Protein AF-K1TFG5-F1 (afdb_monomer_lite)

Radius of gyration: 18.85 Å; chains: 1; bounding box: 46×23×45 Å

Organism: NCBI:txid408170

pLDDT: mean 78.29, std 14.1, range [39.81, 94.0]

Secondary structure (DSSP, 8-state):
--S-HHHHHHHHHHHHHHHHHHHSPPPHHHHHHHHHHH--TTHHHHHHHHHHTTSS-SS-TTS--S--SPPP-PPPHHHHHHHHHHHT-GGGGGG-----SS--S--SS-TT----

Sequence (116 aa):
MIFSELYGAYYNTVAAILTEAIDHPLTDRCMNEIIKKYAFSESIWAIPDAIKEERWQLILPDGTTPIKNKPSMPITLLQKQWLKAIGGDPRIKLFGILILTMLMLNPFFYNGLYYF

Structure (mmCIF, N/CA/C/O backbone):
data_AF-K1TFG5-F1
#
_entry.id   AF-K1TFG5-F1
#
loop_
_atom_site.group_PDB
_atom_site.id
_atom_site.type_symbol
_atom_site.label_atom_id
_atom_site.label_alt_id
_atom_site.label_comp_id
_atom_site.label_asym_id
_atom_site.label_entity_id
_atom_site.label_seq_id
_atom_site.pdbx_PDB_ins_code
_atom_site.Cartn_x
_atom_site.Cartn_y
_atom_site.Cartn_z
_atom_site.occupancy
_atom_site.B_iso_or_equiv
_atom_site.auth_seq_id
_atom_site.auth_comp_id
_atom_site.auth_asym_id
_atom_site.auth_atom_id
_atom_site.pdbx_PDB_model_num
ATOM 1 N N . MET A 1 1 ? 18.348 -1.842 -3.698 1.00 54.69 1 MET A N 1
ATOM 2 C CA . MET A 1 1 ? 17.823 -2.373 -4.977 1.00 54.69 1 MET A CA 1
ATOM 3 C C . MET A 1 1 ? 17.008 -1.271 -5.649 1.00 54.69 1 MET A C 1
ATOM 5 O O . MET A 1 1 ? 16.299 -0.575 -4.934 1.00 54.69 1 MET A O 1
ATOM 9 N N . ILE A 1 2 ? 17.144 -1.049 -6.964 1.00 54.47 2 ILE A N 1
ATOM 10 C CA . ILE A 1 2 ? 16.532 0.107 -7.665 1.00 54.47 2 ILE A CA 1
ATOM 11 C C . ILE A 1 2 ? 14.990 0.089 -7.640 1.00 54.47 2 ILE A C 1
ATOM 13 O O . ILE A 1 2 ? 14.340 1.124 -7.744 1.00 54.47 2 ILE A O 1
ATOM 17 N N . PHE A 1 3 ? 14.421 -1.094 -7.408 1.00 61.84 3 PHE A N 1
ATOM 18 C CA . PHE A 1 3 ? 13.038 -1.306 -7.015 1.00 61.84 3 PHE A CA 1
ATOM 19 C C . PHE A 1 3 ? 13.071 -1.856 -5.602 1.00 61.84 3 PHE A C 1
ATOM 21 O O . PHE A 1 3 ? 13.551 -2.965 -5.377 1.00 61.84 3 PHE A O 1
ATOM 28 N N . SER A 1 4 ? 12.662 -1.047 -4.635 1.00 66.06 4 SER A N 1
ATOM 29 C CA . SER A 1 4 ? 12.611 -1.515 -3.262 1.00 66.06 4 SER A CA 1
ATOM 30 C C . SER A 1 4 ? 11.319 -2.297 -3.066 1.00 66.06 4 SER A C 1
ATOM 32 O O . SER A 1 4 ? 10.225 -1.732 -3.099 1.00 66.06 4 SER A O 1
ATOM 34 N N . GLU A 1 5 ? 11.467 -3.604 -2.885 1.00 66.38 5 GLU A N 1
ATOM 35 C CA . GLU A 1 5 ? 10.387 -4.524 -2.526 1.00 66.38 5 GLU A CA 1
ATOM 36 C C . GLU A 1 5 ? 9.601 -4.016 -1.312 1.00 66.38 5 GLU A C 1
ATOM 38 O O . GLU A 1 5 ? 8.376 -4.062 -1.316 1.00 66.38 5 GLU A O 1
ATOM 43 N N . LEU A 1 6 ? 10.296 -3.397 -0.349 1.00 70.06 6 LEU A N 1
ATOM 44 C CA . LEU A 1 6 ? 9.709 -2.758 0.828 1.00 70.06 6 LEU A CA 1
ATOM 45 C C . LEU A 1 6 ? 8.661 -1.695 0.461 1.00 70.06 6 LEU A C 1
ATOM 47 O O . LEU A 1 6 ? 7.576 -1.665 1.037 1.00 70.06 6 LEU A O 1
ATOM 51 N N . TYR A 1 7 ? 8.960 -0.839 -0.521 1.00 72.25 7 TYR A N 1
ATOM 52 C CA . TYR A 1 7 ? 8.015 0.191 -0.963 1.00 72.25 7 TYR A CA 1
ATOM 53 C C . TYR A 1 7 ? 6.819 -0.439 -1.678 1.00 72.25 7 TYR A C 1
ATOM 55 O O . TYR A 1 7 ? 5.686 -0.020 -1.458 1.00 72.25 7 TYR A O 1
ATOM 63 N N . GLY A 1 8 ? 7.055 -1.462 -2.506 1.00 77.81 8 GLY A N 1
ATOM 64 C CA . GLY A 1 8 ? 5.980 -2.195 -3.173 1.00 77.81 8 GLY A CA 1
ATOM 65 C C . GLY A 1 8 ? 5.043 -2.881 -2.178 1.00 77.81 8 GLY A C 1
ATOM 66 O O . GLY A 1 8 ? 3.831 -2.696 -2.255 1.00 77.81 8 GLY A O 1
ATOM 67 N N . ALA A 1 9 ? 5.600 -3.613 -1.211 1.00 82.75 9 ALA A N 1
ATOM 68 C CA . ALA A 1 9 ? 4.857 -4.303 -0.160 1.00 82.75 9 ALA A CA 1
ATOM 69 C C . ALA A 1 9 ? 4.016 -3.330 0.675 1.00 82.75 9 ALA A C 1
ATOM 71 O O . ALA A 1 9 ? 2.830 -3.570 0.901 1.00 82.75 9 ALA A O 1
ATOM 72 N N . TYR A 1 10 ? 4.593 -2.189 1.058 1.00 84.50 10 TYR A N 1
ATOM 73 C CA . TYR A 1 10 ? 3.884 -1.153 1.802 1.00 84.50 10 TYR A CA 1
ATOM 74 C C . TYR A 1 10 ? 2.682 -0.597 1.021 1.00 84.50 10 TYR A C 1
ATOM 76 O O . TYR A 1 10 ? 1.557 -0.620 1.524 1.00 84.50 10 TYR A O 1
ATOM 84 N N . TYR A 1 11 ? 2.887 -0.164 -0.229 1.00 84.62 11 TYR A N 1
ATOM 85 C CA . TYR A 1 11 ? 1.799 0.358 -1.064 1.00 84.62 11 TYR A CA 1
ATOM 86 C C . TYR A 1 11 ? 0.712 -0.687 -1.315 1.00 84.62 11 TYR A C 1
ATOM 88 O O . TYR A 1 11 ? -0.470 -0.369 -1.212 1.00 84.62 11 TYR A O 1
ATOM 96 N N . ASN A 1 12 ? 1.098 -1.930 -1.607 1.00 87.50 12 ASN A N 1
ATOM 97 C CA . ASN A 1 12 ? 0.150 -3.018 -1.840 1.00 87.50 12 ASN A CA 1
ATOM 98 C C . ASN A 1 12 ? -0.667 -3.344 -0.585 1.00 87.50 12 ASN A C 1
ATOM 100 O O . ASN A 1 12 ? -1.865 -3.594 -0.688 1.00 87.50 12 ASN A O 1
ATOM 104 N N . THR A 1 13 ? -0.050 -3.281 0.597 1.00 91.12 13 THR A N 1
ATOM 105 C CA . THR A 1 13 ? -0.750 -3.487 1.871 1.00 91.12 13 THR A CA 1
ATOM 106 C C . THR A 1 13 ? -1.807 -2.410 2.091 1.00 91.12 13 THR A C 1
ATOM 108 O O . THR A 1 13 ? -2.968 -2.731 2.329 1.00 91.12 13 THR A O 1
ATOM 111 N N . VAL A 1 14 ? -1.439 -1.131 1.960 1.00 90.19 14 VAL A N 1
ATOM 112 C CA . VAL A 1 14 ? -2.385 -0.017 2.140 1.00 90.19 14 VAL A CA 1
ATOM 113 C C . VAL A 1 14 ? -3.478 -0.042 1.067 1.00 90.19 14 VAL A C 1
ATOM 115 O O . VAL A 1 14 ? -4.645 0.177 1.378 1.00 90.19 14 VAL A O 1
ATOM 118 N N . ALA A 1 15 ? -3.140 -0.374 -0.181 1.00 91.44 15 ALA A N 1
ATOM 119 C CA . ALA A 1 15 ? -4.118 -0.523 -1.256 1.00 91.44 15 ALA A CA 1
ATOM 120 C C . ALA A 1 15 ? -5.135 -1.642 -0.971 1.00 91.44 15 ALA A C 1
ATOM 122 O O . ALA A 1 15 ? -6.327 -1.467 -1.228 1.00 91.44 15 ALA A O 1
ATOM 123 N N . ALA A 1 16 ? -4.689 -2.767 -0.405 1.00 92.31 16 ALA A N 1
ATOM 124 C CA . ALA A 1 16 ? -5.572 -3.852 0.009 1.00 92.31 16 ALA A CA 1
ATOM 125 C C . ALA A 1 16 ? -6.497 -3.427 1.162 1.00 92.31 16 ALA A C 1
ATOM 127 O O . ALA A 1 16 ? -7.699 -3.652 1.076 1.00 92.31 16 ALA A O 1
ATOM 128 N N . ILE A 1 17 ? -5.966 -2.737 2.181 1.00 93.31 17 ILE A N 1
ATOM 129 C CA . ILE A 1 17 ? -6.770 -2.181 3.287 1.00 93.31 17 ILE A CA 1
ATOM 130 C C . ILE A 1 17 ? -7.863 -1.250 2.751 1.00 93.31 17 ILE A C 1
ATOM 132 O O . ILE A 1 17 ? -9.030 -1.381 3.110 1.00 93.31 17 ILE A O 1
ATOM 136 N N . LEU A 1 18 ? -7.491 -0.327 1.865 1.00 93.12 18 LEU A N 1
ATOM 137 C CA . LEU A 1 18 ? -8.424 0.612 1.247 1.00 93.12 18 LEU A CA 1
ATOM 138 C C . LEU A 1 18 ? -9.483 -0.090 0.399 1.00 93.12 18 LEU A C 1
ATOM 140 O O . LEU A 1 18 ? -10.629 0.335 0.384 1.00 93.12 18 LEU A O 1
ATOM 144 N N . THR A 1 19 ? -9.110 -1.156 -0.307 1.00 93.06 19 THR A N 1
ATOM 145 C CA . THR A 1 19 ? -10.050 -1.921 -1.132 1.00 93.06 19 THR A CA 1
ATOM 146 C C . THR A 1 19 ? -11.147 -2.555 -0.283 1.00 93.06 19 THR A C 1
ATOM 148 O O . THR A 1 19 ? -12.312 -2.471 -0.657 1.00 93.06 19 THR A O 1
ATOM 151 N N . GLU A 1 20 ?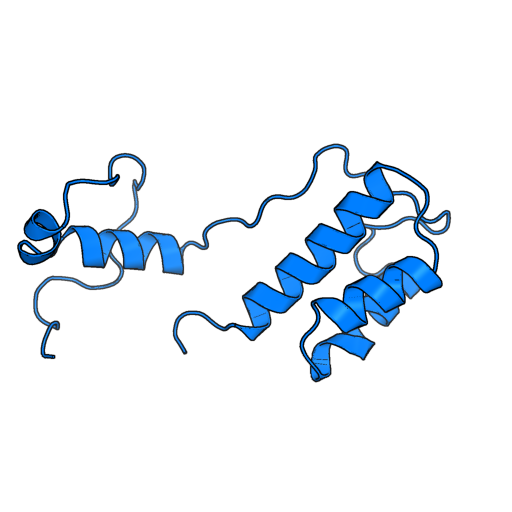 -10.788 -3.121 0.868 1.00 94.00 20 GLU A N 1
ATOM 152 C CA . GLU A 1 20 ? -11.756 -3.670 1.823 1.00 94.00 20 GLU A CA 1
ATOM 153 C C . GLU A 1 20 ? -12.621 -2.560 2.433 1.00 94.00 20 GLU A C 1
ATOM 155 O O . GLU A 1 20 ? -13.841 -2.683 2.465 1.00 94.00 20 GLU A O 1
ATOM 160 N N . ALA A 1 21 ? -12.010 -1.436 2.826 1.00 93.06 21 ALA A N 1
ATOM 161 C CA . ALA A 1 21 ? -12.716 -0.294 3.411 1.00 93.06 21 ALA A CA 1
ATOM 162 C C . ALA A 1 21 ? -13.729 0.377 2.458 1.00 93.06 21 ALA A C 1
ATOM 164 O O . ALA A 1 21 ? -14.669 1.025 2.919 1.00 93.06 21 ALA A O 1
ATOM 165 N N . ILE A 1 22 ? -13.531 0.253 1.137 1.00 92.56 22 ILE A N 1
ATOM 166 C CA . ILE A 1 22 ? -14.491 0.702 0.113 1.00 92.56 22 ILE A CA 1
ATOM 167 C C . ILE A 1 22 ? -15.740 -0.185 0.115 1.00 92.56 22 ILE A C 1
ATOM 169 O O . ILE A 1 22 ? -16.849 0.321 -0.055 1.00 92.56 22 ILE A O 1
ATOM 173 N N . ASP A 1 23 ? -15.558 -1.497 0.264 1.00 90.94 23 ASP A N 1
ATOM 174 C CA . ASP A 1 23 ? -16.638 -2.474 0.134 1.00 90.94 23 ASP A CA 1
ATOM 175 C C . ASP A 1 23 ? -17.440 -2.596 1.452 1.00 90.94 23 ASP A C 1
ATOM 177 O O . ASP A 1 23 ? -18.663 -2.752 1.419 1.00 90.94 23 ASP A O 1
ATOM 181 N N . HIS A 1 24 ? -16.788 -2.476 2.616 1.00 91.19 24 HIS A N 1
ATOM 182 C CA . HIS A 1 24 ? -17.432 -2.454 3.936 1.00 91.19 24 HIS A CA 1
ATOM 183 C C . HIS A 1 24 ? -16.558 -1.774 5.009 1.00 91.19 24 HIS A C 1
ATOM 185 O O . HIS A 1 24 ? -15.341 -1.704 4.852 1.00 91.19 24 HIS A O 1
ATOM 191 N N . PRO A 1 25 ? -17.128 -1.338 6.152 1.00 91.94 25 PRO A N 1
ATOM 192 C CA . PRO A 1 25 ? -16.341 -0.814 7.266 1.00 91.94 25 PRO A CA 1
ATOM 193 C C . PRO A 1 25 ? -15.217 -1.767 7.689 1.00 91.94 25 PRO A C 1
ATOM 195 O O . PRO A 1 25 ? -15.430 -2.965 7.912 1.00 91.94 25 PRO A O 1
ATOM 198 N N . LEU A 1 26 ? -14.004 -1.233 7.777 1.00 93.50 26 LEU A N 1
ATOM 199 C CA . LEU A 1 26 ? -12.806 -1.976 8.124 1.00 93.50 26 LEU A CA 1
ATOM 200 C C . LEU A 1 26 ? -12.835 -2.374 9.604 1.00 93.50 26 LEU A C 1
ATOM 202 O O . LEU A 1 26 ? -12.982 -1.537 10.490 1.00 93.50 26 LEU A O 1
ATOM 206 N N . THR A 1 27 ? -12.635 -3.663 9.877 1.00 92.44 27 THR A N 1
ATOM 207 C CA . THR A 1 27 ? -12.467 -4.173 11.245 1.00 92.44 27 THR A CA 1
ATOM 208 C C . THR A 1 27 ? -10.990 -4.344 11.587 1.00 92.44 27 THR A C 1
ATOM 210 O O . THR A 1 27 ? -10.181 -4.679 10.718 1.00 92.44 27 THR A O 1
ATOM 213 N N . ASP A 1 28 ? -10.635 -4.223 12.871 1.00 89.75 28 ASP A N 1
ATOM 214 C CA . ASP A 1 28 ? -9.264 -4.468 13.351 1.00 89.75 28 ASP A CA 1
ATOM 215 C C . ASP A 1 28 ? -8.739 -5.852 12.955 1.00 89.75 28 ASP A C 1
ATOM 217 O O . ASP A 1 28 ? -7.559 -6.029 12.646 1.00 89.75 28 ASP A O 1
ATOM 221 N N . ARG A 1 29 ? -9.619 -6.860 12.954 1.00 91.12 29 ARG A N 1
ATOM 222 C CA . ARG A 1 29 ? -9.266 -8.218 12.538 1.00 91.12 29 ARG A CA 1
ATOM 223 C C . ARG A 1 29 ? -8.896 -8.263 11.056 1.00 91.12 29 ARG A C 1
ATOM 225 O O . ARG A 1 29 ? -7.826 -8.770 10.733 1.00 91.12 29 ARG A O 1
ATOM 232 N N . CYS A 1 30 ? -9.752 -7.720 10.190 1.00 91.81 30 CYS A N 1
ATOM 233 C CA . CYS A 1 30 ? -9.519 -7.663 8.747 1.00 91.81 30 CYS A CA 1
ATOM 234 C C . CYS A 1 30 ? -8.215 -6.909 8.437 1.00 91.81 30 CYS A C 1
ATOM 236 O O . CYS A 1 30 ? -7.342 -7.434 7.749 1.00 91.81 30 CYS A O 1
ATOM 238 N N . MET A 1 31 ? -8.012 -5.742 9.056 1.00 91.69 31 MET A N 1
ATOM 239 C CA . MET A 1 31 ? -6.783 -4.957 8.915 1.00 91.69 31 MET A CA 1
ATOM 240 C C . MET A 1 31 ? -5.533 -5.766 9.292 1.00 91.69 31 MET A C 1
ATOM 242 O O . MET A 1 31 ? -4.572 -5.823 8.524 1.00 91.69 31 MET A O 1
ATOM 246 N N . ASN A 1 32 ? -5.547 -6.444 10.443 1.00 90.69 32 ASN A N 1
ATOM 247 C CA . ASN A 1 32 ? -4.418 -7.262 10.891 1.00 90.69 32 ASN A CA 1
ATOM 248 C C . ASN A 1 32 ? -4.154 -8.473 9.982 1.00 90.69 32 ASN A C 1
ATOM 250 O O . ASN A 1 32 ? -2.997 -8.848 9.791 1.00 90.69 32 ASN A O 1
ATOM 254 N N . GLU A 1 33 ? -5.195 -9.097 9.427 1.00 92.69 33 GLU A N 1
ATOM 255 C CA . GLU A 1 33 ? -5.054 -10.198 8.466 1.00 92.69 33 GLU A CA 1
ATOM 256 C C . GLU A 1 33 ? -4.387 -9.721 7.164 1.00 92.69 33 GLU A C 1
ATOM 258 O O . GLU A 1 33 ? -3.458 -10.371 6.679 1.00 92.69 33 GLU A O 1
ATOM 263 N N . ILE A 1 34 ? -4.779 -8.553 6.643 1.00 92.62 34 ILE A N 1
ATOM 264 C CA . ILE A 1 34 ? -4.168 -7.944 5.450 1.00 92.62 34 ILE A CA 1
ATOM 265 C C . ILE A 1 34 ? -2.699 -7.597 5.711 1.00 92.62 34 ILE A C 1
ATOM 267 O O . ILE A 1 34 ? -1.828 -7.937 4.910 1.00 92.62 34 ILE A O 1
ATOM 271 N N . ILE A 1 35 ? -2.405 -6.967 6.850 1.00 90.56 35 ILE A N 1
ATOM 272 C CA . ILE A 1 35 ? -1.042 -6.567 7.218 1.00 90.56 35 ILE A CA 1
ATOM 273 C C . ILE A 1 35 ? -0.142 -7.792 7.3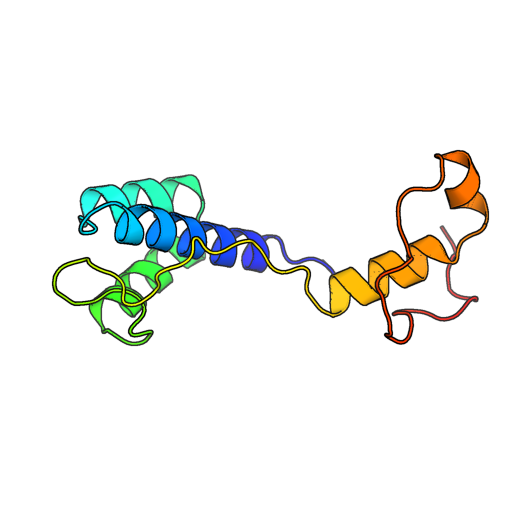73 1.00 90.56 35 ILE A C 1
ATOM 275 O O . ILE A 1 35 ? 0.940 -7.822 6.801 1.00 90.56 35 ILE A O 1
ATOM 279 N N . LYS A 1 36 ? -0.595 -8.851 8.054 1.00 88.88 36 LYS A N 1
ATOM 280 C CA . LYS A 1 36 ? 0.179 -10.100 8.163 1.00 88.88 36 LYS A CA 1
ATOM 281 C C . LYS A 1 36 ? 0.453 -10.759 6.813 1.00 88.88 36 LYS A C 1
ATOM 283 O O . LYS A 1 36 ? 1.451 -11.459 6.677 1.00 88.88 36 LYS A O 1
ATOM 288 N N . LYS A 1 37 ? -0.446 -10.583 5.844 1.00 89.31 37 LYS A N 1
ATOM 289 C CA . LYS A 1 37 ? -0.343 -11.215 4.528 1.00 89.31 37 LYS A CA 1
ATOM 290 C C . LYS A 1 37 ? 0.583 -10.462 3.573 1.00 89.31 37 LYS A C 1
ATOM 292 O O . LYS A 1 37 ? 1.273 -11.109 2.791 1.00 89.31 37 LYS A O 1
ATOM 297 N N . TYR A 1 38 ? 0.565 -9.130 3.600 1.00 86.69 38 TYR A N 1
ATOM 298 C CA . TYR A 1 38 ? 1.224 -8.310 2.577 1.00 86.69 38 TYR A CA 1
ATOM 299 C C . TYR A 1 38 ? 2.317 -7.381 3.110 1.00 86.69 38 TYR A C 1
ATOM 301 O O . TYR A 1 38 ? 3.168 -6.957 2.324 1.00 86.69 38 TYR A O 1
ATOM 309 N N . ALA A 1 39 ? 2.312 -7.048 4.404 1.00 83.12 39 ALA A N 1
ATOM 310 C CA . ALA A 1 39 ? 3.284 -6.120 4.961 1.00 83.12 39 ALA A CA 1
ATOM 311 C C . ALA A 1 39 ? 4.627 -6.818 5.173 1.00 83.12 39 ALA A C 1
ATOM 313 O O . ALA A 1 39 ? 4.705 -7.972 5.593 1.00 83.12 39 ALA A O 1
ATOM 314 N N . PHE A 1 40 ? 5.700 -6.075 4.931 1.00 80.44 40 PHE A N 1
ATOM 315 C CA . PHE A 1 40 ? 7.038 -6.494 5.315 1.00 80.44 40 PHE A CA 1
ATOM 316 C C . PHE A 1 40 ? 7.217 -6.336 6.836 1.00 80.44 40 PHE A C 1
ATOM 318 O O . PHE A 1 40 ? 6.550 -5.499 7.450 1.00 80.44 40 PHE A O 1
ATOM 325 N N . SER A 1 41 ? 8.108 -7.114 7.448 1.00 70.38 41 SER A N 1
ATOM 326 C CA . SER A 1 41 ? 8.240 -7.268 8.905 1.00 70.38 41 SER A CA 1
ATOM 327 C C . SER A 1 41 ? 8.226 -5.952 9.702 1.00 70.38 41 SER A C 1
ATOM 329 O O . SER A 1 41 ? 7.480 -5.844 10.673 1.00 70.38 41 SER A O 1
ATOM 331 N N . GLU A 1 42 ? 8.975 -4.920 9.290 1.00 65.50 42 GLU A N 1
ATOM 332 C CA . GLU A 1 42 ? 8.984 -3.624 9.992 1.00 65.50 42 GLU A CA 1
ATOM 333 C C . GLU A 1 42 ? 7.689 -2.808 9.814 1.00 65.50 42 GLU A C 1
ATOM 335 O O . GLU A 1 42 ? 7.336 -1.997 10.670 1.00 65.50 42 GLU A O 1
ATOM 340 N N . SER A 1 43 ? 6.943 -3.020 8.727 1.00 65.31 43 SER A N 1
ATOM 341 C CA . SER A 1 43 ? 5.709 -2.273 8.425 1.00 65.31 43 SER A CA 1
ATOM 342 C C . SER A 1 43 ? 4.466 -2.762 9.175 1.00 65.31 43 SER A C 1
ATOM 344 O O . SER A 1 43 ? 3.438 -2.085 9.144 1.00 65.31 43 SER A O 1
ATOM 346 N N . ILE A 1 44 ? 4.570 -3.882 9.901 1.00 74.38 44 ILE A N 1
ATOM 347 C CA . ILE A 1 44 ? 3.476 -4.462 10.695 1.00 74.38 44 ILE A CA 1
ATOM 348 C C . ILE A 1 44 ? 2.974 -3.489 11.771 1.00 74.38 44 ILE A C 1
ATOM 350 O O . ILE A 1 44 ? 1.782 -3.473 12.062 1.00 74.38 44 ILE A O 1
ATOM 354 N N . TRP A 1 45 ? 3.861 -2.657 12.324 1.00 75.31 45 TRP A N 1
ATOM 355 C CA . TRP A 1 45 ? 3.527 -1.710 13.395 1.00 75.31 45 TRP A CA 1
ATOM 356 C C . TRP A 1 45 ? 3.222 -0.304 12.875 1.00 75.31 45 TRP A C 1
ATOM 358 O O . TRP A 1 45 ? 2.301 0.353 13.343 1.00 75.31 45 TRP A O 1
ATOM 368 N N . ALA A 1 46 ? 3.930 0.137 11.834 1.00 83.44 46 ALA A N 1
ATOM 369 C CA . ALA A 1 46 ? 3.785 1.497 11.322 1.00 83.44 46 ALA A CA 1
ATOM 370 C C . ALA A 1 46 ? 2.415 1.772 10.673 1.00 83.44 46 ALA A C 1
ATOM 372 O O . ALA A 1 46 ? 1.922 2.897 10.751 1.00 83.44 46 ALA A O 1
ATOM 373 N N . ILE A 1 47 ? 1.817 0.773 10.007 1.00 86.06 47 ILE A N 1
ATOM 374 C CA . ILE A 1 47 ? 0.541 0.936 9.292 1.00 86.06 47 ILE A CA 1
ATOM 375 C C . ILE A 1 47 ? -0.649 1.053 10.263 1.00 86.06 47 ILE A C 1
ATOM 377 O O . ILE A 1 47 ? -1.387 2.031 10.139 1.00 86.06 47 ILE A O 1
ATOM 381 N N . PRO A 1 48 ? -0.848 0.138 11.237 1.00 87.75 48 PRO A N 1
ATOM 382 C CA . PRO A 1 48 ? -1.937 0.264 12.204 1.00 87.75 48 PRO A CA 1
ATOM 383 C C . PRO A 1 48 ? -1.869 1.563 13.000 1.00 87.75 48 PRO A C 1
ATOM 385 O O . PRO A 1 48 ? -2.897 2.213 13.166 1.00 87.75 48 PRO A O 1
ATOM 388 N N . ASP A 1 49 ? -0.677 1.956 13.459 1.00 88.56 49 ASP A N 1
ATOM 389 C CA . ASP A 1 49 ? -0.507 3.159 14.276 1.00 88.56 49 ASP A CA 1
ATOM 390 C C . ASP A 1 49 ? -0.890 4.411 13.485 1.00 88.56 49 ASP A C 1
ATOM 392 O O . ASP A 1 49 ? -1.659 5.238 13.961 1.00 88.56 49 ASP A O 1
ATOM 396 N N . ALA A 1 50 ? -0.445 4.527 12.231 1.00 88.31 50 ALA A N 1
ATOM 397 C CA . ALA A 1 50 ? -0.792 5.671 11.393 1.00 88.31 50 ALA A CA 1
ATOM 398 C C . ALA A 1 50 ? -2.289 5.762 11.048 1.00 88.31 50 ALA A C 1
ATOM 400 O O . ALA A 1 50 ? -2.803 6.867 10.867 1.00 88.31 50 ALA A O 1
ATOM 401 N N . ILE A 1 51 ? -2.976 4.619 10.946 1.00 88.12 51 ILE A N 1
ATOM 402 C CA . ILE A 1 51 ? -4.427 4.566 10.736 1.00 88.12 51 ILE A CA 1
ATOM 403 C C . ILE A 1 51 ? -5.161 4.973 12.019 1.00 88.12 51 ILE A C 1
ATOM 405 O O . ILE A 1 51 ? -6.037 5.831 11.965 1.00 88.12 51 ILE A O 1
ATOM 409 N N . LYS A 1 52 ? -4.778 4.408 13.171 1.00 86.62 52 LYS A N 1
ATOM 410 C CA . LYS A 1 52 ? -5.415 4.671 14.473 1.00 86.62 52 LYS A CA 1
ATOM 411 C C . LYS A 1 52 ? -5.195 6.092 14.980 1.00 86.62 52 LYS A C 1
ATOM 413 O O . LYS A 1 52 ? -6.085 6.660 15.595 1.00 86.62 52 LYS A O 1
ATOM 418 N N . GLU A 1 53 ? -4.024 6.662 14.720 1.00 89.12 53 GLU A N 1
ATOM 419 C CA . GLU A 1 53 ? -3.699 8.059 15.031 1.00 89.12 53 GLU A CA 1
ATOM 420 C C . GLU A 1 53 ? -4.278 9.045 14.000 1.00 89.12 53 GLU A C 1
ATOM 422 O O . GLU A 1 53 ? -3.961 10.231 14.045 1.00 89.12 53 GLU A O 1
ATOM 427 N N . GLU A 1 54 ? -5.064 8.562 13.028 1.00 85.44 54 GLU A N 1
ATOM 428 C CA . GLU A 1 54 ? -5.663 9.351 11.944 1.00 85.44 54 GLU A CA 1
ATOM 429 C C . GLU A 1 54 ? -4.646 10.188 11.144 1.00 85.44 54 GLU A C 1
ATOM 431 O O . GLU A 1 54 ? -4.999 11.160 10.474 1.00 85.44 54 GLU A O 1
ATOM 436 N N . ARG A 1 55 ? -3.363 9.797 11.143 1.00 88.50 55 ARG A N 1
ATOM 437 C CA . ARG A 1 55 ? -2.293 10.567 10.487 1.00 88.50 55 ARG A CA 1
ATOM 438 C C . ARG A 1 55 ? -2.479 10.673 8.980 1.00 88.50 55 ARG A C 1
ATOM 440 O O . ARG A 1 55 ? -2.017 11.640 8.379 1.00 88.50 55 ARG A O 1
ATOM 447 N N . TRP A 1 56 ? -3.107 9.677 8.357 1.00 89.31 56 TRP A N 1
ATOM 448 C CA . TRP A 1 56 ? -3.312 9.657 6.905 1.00 89.31 56 TRP A CA 1
ATOM 449 C C . TRP A 1 56 ? -4.713 10.078 6.470 1.00 89.31 56 TRP A C 1
ATOM 451 O O . TRP A 1 56 ? -4.880 10.434 5.308 1.00 89.31 56 TRP A O 1
ATOM 461 N N . GLN A 1 57 ? -5.710 10.025 7.361 1.00 89.56 57 GLN A N 1
ATOM 462 C CA . GLN A 1 57 ? -7.116 10.349 7.049 1.00 89.56 57 GLN A CA 1
ATOM 463 C C . GLN A 1 57 ? -7.680 9.563 5.844 1.00 89.56 57 GLN A C 1
ATOM 465 O O . GLN A 1 57 ? -8.592 10.006 5.148 1.00 89.56 57 GLN A O 1
ATOM 470 N N . LEU A 1 58 ? -7.113 8.381 5.578 1.00 89.75 58 LEU A N 1
ATOM 471 C CA . LEU A 1 58 ? -7.526 7.483 4.495 1.00 89.75 58 LEU A CA 1
ATOM 472 C C . LEU A 1 58 ? -8.605 6.493 4.945 1.00 89.75 58 LEU A C 1
ATOM 474 O O . LEU A 1 58 ? -9.340 5.970 4.111 1.00 89.75 58 LEU A O 1
ATOM 478 N N . ILE A 1 59 ? -8.679 6.244 6.249 1.00 92.31 59 ILE A N 1
ATOM 479 C CA . ILE A 1 59 ? -9.695 5.447 6.929 1.00 92.31 59 ILE A CA 1
ATOM 480 C C . ILE A 1 59 ? -10.255 6.342 8.032 1.00 92.31 59 ILE A C 1
ATOM 482 O O . ILE A 1 59 ? -9.489 6.966 8.766 1.00 92.31 59 ILE A O 1
ATOM 486 N N . LEU A 1 60 ? -11.575 6.447 8.094 1.00 90.12 60 LEU A N 1
ATOM 487 C CA . LEU A 1 60 ? -12.303 7.196 9.105 1.00 90.12 60 LEU A CA 1
ATOM 488 C C . LEU A 1 60 ? -12.466 6.349 10.382 1.00 90.12 60 LEU A C 1
ATOM 490 O O . LEU A 1 60 ? -12.333 5.124 10.326 1.00 90.12 60 LEU A O 1
ATOM 494 N N . PRO A 1 61 ? -12.794 6.962 11.534 1.00 85.75 61 PRO A N 1
ATOM 495 C CA . PRO A 1 61 ? -12.959 6.239 12.802 1.00 85.75 61 PRO A CA 1
ATOM 496 C C . PRO A 1 61 ? -14.054 5.167 12.781 1.00 85.75 61 PRO A C 1
ATOM 498 O O . PRO A 1 61 ? -14.031 4.238 13.584 1.00 85.75 61 PRO A O 1
ATOM 501 N N . ASP A 1 62 ? -15.016 5.286 11.866 1.00 87.88 62 ASP A N 1
ATOM 502 C CA . ASP A 1 62 ? -16.074 4.300 11.638 1.00 87.88 62 ASP A CA 1
ATOM 503 C C . ASP A 1 62 ? -15.626 3.115 10.756 1.00 87.88 62 ASP A C 1
ATOM 505 O O . ASP A 1 62 ? -16.423 2.224 10.470 1.00 87.88 62 ASP A O 1
ATOM 509 N N . GLY A 1 63 ? -14.360 3.097 10.325 1.00 87.94 63 GLY A N 1
ATOM 510 C CA . GLY A 1 63 ? -13.768 2.079 9.461 1.00 87.94 63 GLY A CA 1
ATOM 511 C C . GLY A 1 63 ? -14.038 2.284 7.969 1.00 87.94 63 GLY A C 1
ATOM 512 O O . GLY A 1 63 ? -13.571 1.483 7.160 1.00 87.94 63 GLY A O 1
ATOM 513 N N . THR A 1 64 ? -14.774 3.323 7.573 1.00 91.38 64 THR A N 1
ATOM 514 C CA . THR A 1 64 ? -15.035 3.624 6.158 1.00 91.38 64 THR A CA 1
ATOM 515 C C . THR A 1 64 ? -13.898 4.438 5.545 1.00 91.38 64 THR A C 1
ATOM 517 O O . THR A 1 64 ? -13.011 4.933 6.241 1.00 91.38 64 THR A O 1
ATOM 520 N N . THR A 1 65 ? -13.884 4.585 4.221 1.00 93.44 65 THR A N 1
ATOM 521 C CA . THR A 1 65 ? -12.897 5.419 3.523 1.00 93.44 65 THR A CA 1
ATOM 522 C C . THR A 1 65 ? -13.579 6.489 2.669 1.00 93.44 65 THR A C 1
ATOM 524 O O . THR A 1 65 ? -14.578 6.204 2.007 1.00 93.44 65 THR A O 1
ATOM 527 N N . PRO A 1 66 ? -13.047 7.729 2.619 1.00 90.12 66 PRO A N 1
ATOM 528 C CA . PRO A 1 66 ? -13.527 8.748 1.685 1.00 90.12 66 PRO A CA 1
ATOM 529 C C . PRO A 1 66 ? -13.164 8.427 0.223 1.00 90.12 66 PRO A C 1
ATOM 531 O O . PRO A 1 66 ? -13.645 9.088 -0.704 1.00 90.12 66 PRO A O 1
ATOM 534 N N . ILE A 1 67 ? -12.294 7.438 -0.003 1.00 90.69 67 ILE A N 1
ATOM 535 C CA . ILE A 1 67 ? -11.858 7.015 -1.330 1.00 90.69 67 ILE A CA 1
ATOM 536 C C . ILE A 1 67 ? -12.969 6.206 -1.996 1.00 90.69 67 ILE A C 1
ATOM 538 O O . ILE A 1 67 ? -13.472 5.242 -1.441 1.00 90.69 67 ILE A O 1
ATOM 542 N N . LYS A 1 68 ? -13.330 6.577 -3.226 1.00 87.69 68 LYS A N 1
ATOM 543 C CA . LYS A 1 68 ? -14.390 5.891 -3.989 1.00 87.69 68 LYS A CA 1
ATOM 544 C C . LYS A 1 68 ? -13.867 4.832 -4.955 1.00 87.69 68 LYS A C 1
ATOM 546 O O . LYS A 1 68 ? -14.584 3.903 -5.305 1.00 87.69 68 LYS A O 1
ATOM 551 N N . ASN A 1 69 ? -12.633 5.001 -5.423 1.00 88.44 69 ASN A N 1
ATOM 552 C CA . ASN A 1 69 ? -12.048 4.161 -6.462 1.00 88.44 69 ASN A CA 1
ATOM 553 C C . ASN A 1 69 ? -11.017 3.219 -5.857 1.00 88.44 69 ASN A C 1
ATOM 555 O O . ASN A 1 69 ? -10.161 3.656 -5.087 1.00 88.44 69 ASN A O 1
ATOM 559 N N . LYS A 1 70 ? -11.056 1.949 -6.269 1.00 89.12 70 LYS A N 1
ATOM 560 C CA . LYS A 1 70 ? -10.084 0.951 -5.819 1.00 89.12 70 LYS A CA 1
ATOM 561 C C . LYS A 1 70 ? -8.669 1.391 -6.228 1.00 89.12 70 LYS A C 1
ATOM 563 O O . LYS A 1 70 ? -8.441 1.660 -7.412 1.00 89.12 70 LYS A O 1
ATOM 568 N N . PRO A 1 71 ? -7.727 1.514 -5.278 1.00 86.75 71 PRO A N 1
ATOM 569 C CA . PRO A 1 71 ? -6.372 1.943 -5.588 1.00 86.75 71 PRO A CA 1
ATOM 570 C C . PRO A 1 71 ? -5.652 0.888 -6.435 1.00 86.75 71 PRO A C 1
ATOM 572 O O . PRO A 1 71 ? -5.602 -0.288 -6.086 1.00 86.75 71 PRO A O 1
ATOM 575 N N . SER A 1 72 ? -5.058 1.320 -7.545 1.00 81.00 72 SER A N 1
ATOM 576 C CA . SER A 1 72 ? -4.159 0.505 -8.368 1.00 81.00 72 SER A CA 1
ATOM 577 C C . SER A 1 72 ? -2.710 0.902 -8.107 1.00 81.00 72 SER A C 1
ATOM 579 O O . SER A 1 72 ? -2.431 2.096 -7.986 1.00 81.00 72 SER A O 1
ATOM 581 N N . MET A 1 73 ? -1.779 -0.056 -8.097 1.00 76.62 73 MET A N 1
ATOM 582 C CA . MET A 1 73 ? -0.354 0.238 -7.914 1.00 76.62 73 MET A CA 1
ATOM 583 C C . MET A 1 73 ? 0.156 1.165 -9.036 1.00 76.62 73 MET A C 1
ATOM 585 O O . MET A 1 73 ? 0.161 0.764 -10.204 1.00 76.62 73 MET A O 1
ATOM 589 N N . PRO A 1 74 ? 0.590 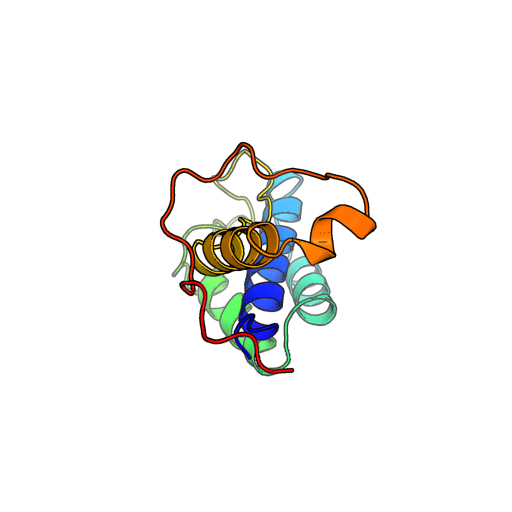2.401 -8.726 1.00 71.81 74 PRO A N 1
ATOM 590 C CA . PRO A 1 74 ? 1.100 3.297 -9.750 1.00 71.81 74 PRO A CA 1
ATOM 591 C C . PRO A 1 74 ? 2.518 2.876 -10.158 1.00 71.81 74 PRO A C 1
ATOM 593 O O . PRO A 1 74 ? 3.373 2.643 -9.304 1.00 71.81 74 PRO A O 1
ATOM 596 N N . ILE A 1 75 ? 2.807 2.842 -11.466 1.00 75.75 75 ILE A N 1
ATOM 597 C CA . ILE A 1 75 ? 4.193 2.706 -11.939 1.00 75.75 75 ILE A CA 1
ATOM 598 C C . ILE A 1 75 ? 4.940 3.994 -11.580 1.00 75.75 75 ILE A C 1
ATOM 600 O O . ILE A 1 75 ? 4.583 5.085 -12.048 1.00 75.75 75 ILE A O 1
ATOM 604 N N . THR A 1 76 ? 5.986 3.862 -10.766 1.00 78.00 76 THR A N 1
ATOM 605 C CA . THR A 1 76 ? 6.785 5.000 -10.303 1.00 78.00 76 THR A CA 1
ATOM 606 C C . THR A 1 76 ? 7.520 5.667 -11.463 1.00 78.00 76 THR A C 1
ATOM 608 O O . THR A 1 76 ? 7.768 5.060 -12.507 1.00 78.00 76 THR A O 1
ATOM 611 N N . LEU A 1 77 ? 7.912 6.931 -11.283 1.00 81.81 77 LEU A N 1
ATOM 612 C CA . LEU A 1 77 ? 8.734 7.646 -12.263 1.00 81.81 77 LEU A CA 1
ATOM 613 C C . LEU A 1 77 ? 10.018 6.870 -12.599 1.00 81.81 77 LEU A C 1
ATOM 615 O O . LEU A 1 77 ? 10.377 6.743 -13.764 1.00 81.81 77 LEU A O 1
ATOM 619 N N . LEU A 1 78 ? 10.662 6.290 -11.590 1.00 80.75 78 LEU A N 1
ATOM 620 C CA . LEU A 1 78 ? 11.885 5.515 -11.762 1.00 80.75 78 LEU A CA 1
ATOM 621 C C . LEU A 1 78 ? 11.652 4.237 -12.581 1.00 80.75 78 LEU A C 1
ATOM 623 O O . LEU A 1 78 ? 12.386 3.970 -13.527 1.00 80.75 78 LEU A O 1
ATOM 627 N N . GLN A 1 79 ? 10.593 3.480 -12.274 1.00 79.88 79 GLN A N 1
ATOM 628 C CA . GLN A 1 79 ? 10.197 2.299 -13.055 1.00 79.88 79 GLN A CA 1
ATOM 629 C C . GLN A 1 79 ? 9.889 2.666 -14.507 1.00 79.88 79 GLN A C 1
ATOM 631 O O . GLN A 1 79 ? 10.340 1.991 -15.427 1.00 79.88 79 GLN A O 1
ATOM 636 N N . LYS A 1 80 ? 9.186 3.779 -14.722 1.00 81.00 80 LYS A N 1
ATOM 637 C CA . LYS A 1 80 ? 8.905 4.346 -16.044 1.00 81.00 80 LYS A CA 1
ATOM 638 C C . LYS A 1 80 ? 10.186 4.671 -16.821 1.00 81.00 80 LYS A C 1
ATOM 640 O O . LYS A 1 80 ? 10.335 4.268 -17.972 1.00 81.00 80 LYS A O 1
ATOM 645 N N . GLN A 1 81 ? 11.126 5.378 -16.200 1.00 81.31 81 GLN A N 1
ATOM 646 C CA . GLN A 1 81 ? 12.399 5.746 -16.827 1.00 81.31 81 GLN A CA 1
ATOM 647 C C . GLN A 1 81 ? 13.294 4.527 -17.099 1.00 81.31 81 GLN A C 1
ATOM 649 O O . GLN A 1 81 ? 13.989 4.501 -18.116 1.00 81.31 81 GLN A O 1
ATOM 654 N N . TRP A 1 82 ? 13.256 3.512 -16.230 1.00 81.94 82 TRP A N 1
ATOM 655 C CA . TRP A 1 82 ? 13.959 2.242 -16.416 1.00 81.94 82 TRP A CA 1
ATOM 656 C C . TRP A 1 82 ? 13.362 1.411 -17.555 1.00 81.94 82 TRP A C 1
ATOM 658 O O . TRP A 1 82 ? 14.105 0.980 -18.433 1.00 81.94 82 TRP A O 1
ATOM 668 N N . LEU A 1 83 ? 12.031 1.268 -17.615 1.00 80.19 83 LEU A N 1
ATOM 669 C CA . LEU A 1 83 ? 11.340 0.620 -18.738 1.00 80.19 83 LEU A CA 1
ATOM 670 C C . LEU A 1 83 ? 11.692 1.299 -20.066 1.00 80.19 83 LEU A C 1
ATOM 672 O O . LEU A 1 83 ? 11.925 0.620 -21.063 1.00 80.19 83 LEU A O 1
ATOM 676 N N . LYS A 1 84 ? 11.803 2.635 -20.077 1.00 79.56 84 LYS A N 1
ATOM 677 C CA . LYS A 1 84 ? 12.249 3.384 -21.257 1.00 79.56 84 LYS A CA 1
ATOM 678 C C . LYS A 1 84 ? 13.708 3.116 -21.626 1.00 79.56 84 LYS A C 1
ATOM 680 O O . LYS A 1 84 ? 14.005 2.987 -22.809 1.00 79.56 84 LYS A O 1
ATOM 685 N N . ALA A 1 85 ? 14.602 3.045 -20.643 1.00 81.62 85 ALA A N 1
ATOM 686 C CA . ALA A 1 85 ? 16.012 2.739 -20.872 1.00 81.62 85 ALA A CA 1
ATOM 687 C C . ALA A 1 85 ? 16.178 1.337 -21.489 1.00 81.62 85 ALA A C 1
ATOM 689 O O . ALA A 1 85 ? 16.853 1.185 -22.504 1.00 81.62 85 ALA A O 1
ATOM 690 N N . ILE A 1 86 ? 15.459 0.354 -20.943 1.00 80.25 86 ILE A N 1
ATOM 691 C CA . ILE A 1 86 ? 15.354 -1.019 -21.451 1.00 80.25 86 ILE A CA 1
ATOM 692 C C . ILE A 1 86 ? 14.779 -1.049 -22.868 1.00 80.25 86 ILE A C 1
ATOM 694 O O . ILE A 1 86 ? 15.391 -1.616 -23.765 1.00 80.25 86 ILE A O 1
ATOM 698 N N . GLY A 1 87 ? 13.670 -0.354 -23.122 1.00 78.00 87 GLY A N 1
ATOM 699 C CA . GLY A 1 87 ? 13.079 -0.266 -24.461 1.00 78.00 87 GLY A CA 1
ATOM 700 C C . GLY A 1 87 ? 13.990 0.355 -25.531 1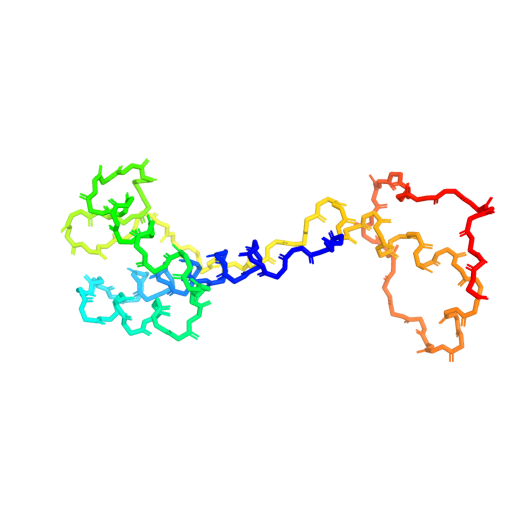.00 78.00 87 GLY A C 1
ATOM 701 O O . GLY A 1 87 ? 13.715 0.206 -26.720 1.00 78.00 87 GLY A O 1
ATOM 702 N N . GLY A 1 88 ? 15.067 1.041 -25.132 1.00 77.00 88 GLY A N 1
ATOM 703 C CA . 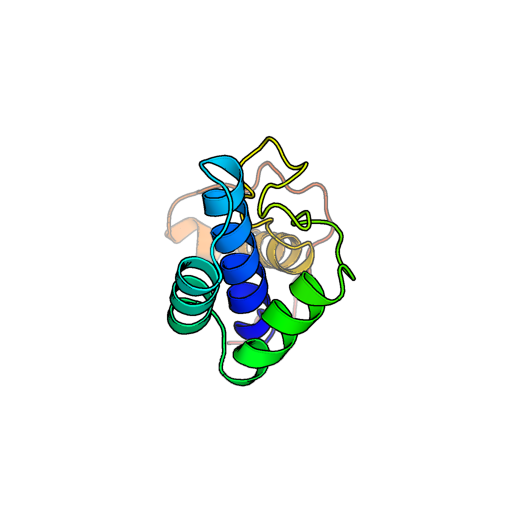GLY A 1 88 ? 16.084 1.579 -26.035 1.00 77.00 88 GLY A CA 1
ATOM 704 C C . GLY A 1 88 ? 17.120 0.558 -26.524 1.00 77.00 88 GLY A C 1
ATOM 705 O O . GLY A 1 88 ? 17.822 0.847 -27.493 1.00 77.00 88 GLY A O 1
ATOM 706 N N . ASP A 1 89 ? 17.226 -0.620 -25.902 1.00 81.06 89 ASP A N 1
ATOM 707 C CA . ASP A 1 89 ? 18.195 -1.650 -26.289 1.00 81.06 89 ASP A CA 1
ATOM 708 C C . ASP A 1 89 ? 17.695 -2.454 -27.512 1.00 81.06 89 ASP A C 1
ATOM 710 O O . ASP A 1 89 ? 16.620 -3.065 -27.464 1.00 81.06 89 ASP A O 1
ATOM 714 N N . PRO A 1 90 ? 18.458 -2.514 -28.622 1.00 78.31 90 PRO A N 1
ATOM 715 C CA . PRO A 1 90 ? 18.070 -3.259 -29.819 1.00 78.31 90 PRO A CA 1
ATOM 716 C C . PRO A 1 90 ? 17.781 -4.747 -29.580 1.00 78.31 90 PRO A C 1
ATOM 718 O O . PRO A 1 90 ? 16.969 -5.323 -30.304 1.00 78.31 90 PRO A O 1
ATOM 721 N N . ARG A 1 91 ? 18.413 -5.370 -28.575 1.00 82.31 91 ARG A N 1
ATOM 722 C CA . ARG A 1 91 ? 18.280 -6.802 -28.258 1.00 82.31 91 ARG A CA 1
ATOM 723 C C . ARG A 1 91 ? 16.891 -7.157 -27.741 1.00 82.31 91 ARG A C 1
ATOM 725 O O . ARG A 1 91 ? 16.427 -8.271 -27.957 1.00 82.31 91 ARG A O 1
ATOM 732 N N . ILE A 1 92 ? 16.187 -6.207 -27.127 1.00 76.12 92 ILE A N 1
ATOM 733 C CA . ILE A 1 92 ? 14.828 -6.425 -26.612 1.00 76.12 92 ILE A CA 1
ATOM 734 C C . ILE A 1 92 ? 13.805 -6.656 -27.723 1.00 76.12 92 ILE A C 1
ATOM 736 O O . ILE A 1 92 ? 12.804 -7.335 -27.504 1.00 76.12 92 ILE A O 1
ATOM 740 N N . LYS A 1 93 ? 14.097 -6.217 -28.954 1.00 69.31 93 LYS A N 1
ATOM 741 C CA . LYS A 1 93 ? 13.264 -6.504 -30.132 1.00 69.31 93 LYS A CA 1
ATOM 742 C C . LYS A 1 93 ? 13.131 -8.004 -30.427 1.00 69.31 93 LYS A C 1
ATOM 744 O O . LYS A 1 93 ? 12.174 -8.394 -31.089 1.00 69.31 93 LYS A O 1
ATOM 749 N N . LEU A 1 94 ? 14.048 -8.837 -29.922 1.00 74.94 94 LEU A N 1
ATOM 750 C CA . LEU A 1 94 ? 14.007 -10.297 -30.065 1.00 74.94 94 LEU A CA 1
ATOM 751 C C . LEU A 1 94 ? 12.869 -10.955 -29.268 1.00 74.94 94 LEU A C 1
ATOM 753 O O . LEU A 1 94 ? 12.465 -12.062 -29.603 1.00 74.94 94 LEU A O 1
ATOM 757 N N . PHE A 1 95 ? 12.331 -10.279 -28.249 1.00 74.38 95 PHE A N 1
ATOM 758 C CA . PHE A 1 95 ? 11.292 -10.821 -27.365 1.00 74.38 95 PHE A CA 1
ATOM 759 C C . PHE A 1 95 ? 9.865 -10.375 -27.738 1.00 74.38 95 PHE A C 1
ATOM 761 O O . PHE A 1 95 ? 8.928 -10.615 -26.982 1.00 74.38 95 PHE A O 1
ATOM 768 N N . GLY A 1 96 ? 9.684 -9.769 -28.919 1.00 62.03 96 GLY A N 1
ATOM 769 C CA . GLY A 1 96 ? 8.397 -9.249 -29.386 1.00 62.03 96 GLY A CA 1
ATOM 770 C C . GLY A 1 96 ? 8.086 -7.869 -28.800 1.00 62.03 96 GLY A C 1
ATOM 771 O O . GLY A 1 96 ? 8.270 -7.608 -27.615 1.00 62.03 96 GLY A O 1
ATOM 772 N N . ILE A 1 97 ? 7.646 -6.942 -29.654 1.00 60.44 97 ILE A N 1
ATOM 773 C CA . ILE A 1 97 ? 7.363 -5.557 -29.262 1.00 60.44 97 ILE A CA 1
ATOM 774 C C . ILE A 1 97 ? 6.136 -5.548 -28.352 1.00 60.44 97 ILE A C 1
ATOM 776 O O . ILE A 1 97 ? 5.007 -5.660 -28.828 1.00 60.44 97 ILE A O 1
ATOM 780 N N . LEU A 1 98 ? 6.348 -5.344 -27.055 1.00 55.31 98 LEU A N 1
ATOM 781 C CA . LEU A 1 98 ? 5.284 -4.933 -26.154 1.00 55.31 98 LEU A CA 1
ATOM 782 C C . LEU A 1 98 ? 5.656 -3.612 -25.469 1.00 55.31 98 LEU A C 1
ATOM 784 O O . LEU A 1 98 ? 6.433 -3.561 -24.524 1.00 55.31 98 LEU A O 1
ATOM 788 N N . ILE A 1 99 ? 5.022 -2.560 -25.996 1.00 55.00 99 ILE A N 1
ATOM 789 C CA . ILE A 1 99 ? 4.657 -1.293 -25.349 1.00 55.00 99 ILE A CA 1
ATOM 790 C C . ILE A 1 99 ? 5.821 -0.366 -24.987 1.00 55.00 99 ILE A C 1
ATOM 792 O O . ILE A 1 99 ? 6.421 -0.466 -23.923 1.00 55.00 99 ILE A O 1
ATOM 796 N N . LEU A 1 100 ? 6.016 0.679 -25.798 1.00 52.72 100 LEU A N 1
ATOM 797 C CA . LEU A 1 100 ? 6.670 1.896 -25.307 1.00 52.72 100 LEU A CA 1
ATOM 798 C C . LEU A 1 100 ? 6.066 3.196 -25.860 1.00 52.72 100 LEU A C 1
ATOM 800 O O . LEU A 1 100 ? 6.759 4.190 -26.045 1.00 52.72 100 LEU A O 1
ATOM 804 N N . THR A 1 101 ? 4.758 3.217 -26.115 1.00 49.56 101 THR A N 1
ATOM 805 C CA . THR A 1 101 ? 4.053 4.404 -26.633 1.00 49.56 101 THR A CA 1
ATOM 806 C C . THR A 1 101 ? 3.537 5.367 -25.556 1.00 49.56 101 THR A C 1
ATOM 808 O O . THR A 1 101 ? 2.896 6.350 -25.904 1.00 49.56 101 THR A O 1
ATOM 811 N N . MET A 1 102 ? 3.814 5.156 -24.261 1.00 52.94 102 MET A N 1
ATOM 812 C CA . MET A 1 102 ? 3.206 5.971 -23.185 1.00 52.94 102 MET A CA 1
ATOM 813 C C . MET A 1 102 ? 4.177 6.760 -22.287 1.00 52.94 102 MET A C 1
ATOM 815 O O . MET A 1 102 ? 3.785 7.172 -21.196 1.00 52.94 102 MET A O 1
ATOM 819 N N . LEU A 1 103 ? 5.431 7.011 -22.691 1.00 52.59 103 LEU A N 1
ATOM 820 C CA . LEU A 1 103 ? 6.414 7.650 -21.798 1.00 52.59 103 LEU A CA 1
ATOM 821 C C . LEU A 1 103 ? 7.115 8.894 -22.370 1.00 52.59 103 LEU A C 1
ATOM 823 O O . LEU A 1 103 ? 8.246 8.846 -22.866 1.00 52.59 103 LEU A O 1
ATOM 827 N N . MET A 1 104 ? 6.444 10.038 -22.192 1.00 52.44 104 MET A N 1
ATOM 828 C CA . MET A 1 104 ? 6.959 11.413 -22.338 1.00 52.44 104 MET A CA 1
ATO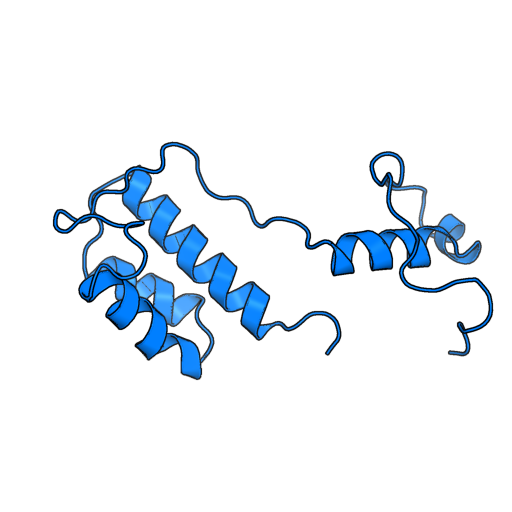M 829 C C . MET A 1 104 ? 7.963 11.781 -21.221 1.00 52.44 104 MET A C 1
ATOM 831 O O . MET A 1 104 ? 7.772 12.750 -20.496 1.00 52.44 104 MET A O 1
ATOM 835 N N . LEU A 1 105 ? 9.011 10.979 -21.008 1.00 59.16 105 LEU A N 1
ATOM 836 C CA . LEU A 1 105 ? 10.027 11.216 -19.966 1.00 59.16 105 LEU A CA 1
ATOM 837 C C . LEU A 1 105 ? 11.435 10.885 -20.467 1.00 59.16 105 LEU A C 1
ATOM 839 O O . LEU A 1 105 ? 11.583 9.999 -21.301 1.00 59.16 105 LEU A O 1
ATOM 843 N N . ASN A 1 106 ? 12.475 11.560 -19.974 1.00 63.16 106 ASN A N 1
ATOM 844 C CA . ASN A 1 106 ? 13.870 11.224 -20.303 1.00 63.16 106 ASN A CA 1
ATOM 845 C C . ASN A 1 106 ? 14.243 9.827 -19.755 1.00 63.16 106 ASN A C 1
ATOM 847 O O . ASN A 1 106 ? 13.773 9.477 -18.670 1.00 63.16 106 ASN A O 1
ATOM 851 N N . PRO A 1 107 ? 15.032 9.009 -20.483 1.00 60.59 107 PRO A N 1
ATOM 852 C CA . PRO A 1 107 ? 15.453 7.686 -20.015 1.00 60.59 107 PRO A CA 1
ATOM 853 C C . PRO A 1 107 ? 16.326 7.784 -18.756 1.00 60.59 107 PRO A C 1
ATOM 855 O O . PRO A 1 107 ? 17.003 8.788 -18.544 1.00 60.59 107 PRO A O 1
ATOM 858 N N . PHE A 1 108 ? 16.317 6.729 -17.931 1.00 57.88 108 PHE A N 1
ATOM 859 C CA . PHE A 1 108 ? 17.109 6.695 -16.693 1.00 57.88 108 PHE A CA 1
ATOM 860 C C . PHE A 1 108 ? 18.624 6.679 -16.965 1.00 57.88 108 PHE A C 1
ATOM 862 O O . PHE A 1 108 ? 19.393 7.282 -16.224 1.00 57.88 108 PHE A O 1
ATOM 869 N N . PHE A 1 109 ? 19.039 6.043 -18.066 1.00 63.28 109 PHE A N 1
ATOM 870 C CA . PHE A 1 109 ? 20.418 6.027 -18.554 1.00 63.28 109 PHE A CA 1
ATOM 871 C C . PHE A 1 109 ? 20.472 6.333 -20.055 1.00 63.28 109 PHE A C 1
ATOM 873 O O . PHE A 1 109 ? 19.559 5.978 -20.804 1.00 63.28 109 PHE A O 1
ATOM 880 N N . TYR A 1 110 ? 21.563 6.962 -20.492 1.00 55.25 110 TYR A N 1
ATOM 881 C CA . TYR A 1 110 ? 21.890 7.169 -21.904 1.00 55.25 110 TYR A CA 1
ATOM 882 C C . TYR A 1 110 ? 22.846 6.068 -22.394 1.00 55.25 110 TYR A C 1
ATOM 884 O O . TYR A 1 110 ? 23.610 5.511 -21.605 1.00 55.25 110 TYR A O 1
ATOM 892 N N . ASN A 1 111 ? 22.776 5.729 -23.688 1.00 51.88 111 ASN A N 1
ATOM 893 C CA . ASN A 1 111 ? 23.560 4.651 -24.303 1.00 51.88 111 ASN A CA 1
ATOM 894 C C . ASN A 1 111 ? 25.063 4.797 -23.997 1.00 51.88 111 ASN A C 1
ATOM 896 O O . ASN A 1 111 ? 25.678 5.785 -24.388 1.00 51.88 111 ASN A O 1
ATOM 900 N N . GLY A 1 112 ? 25.632 3.806 -23.303 1.00 53.38 112 GLY A N 1
ATOM 901 C CA . GLY A 1 112 ? 27.054 3.760 -22.929 1.00 53.38 112 GLY A CA 1
ATOM 902 C C . GLY A 1 112 ? 27.374 2.970 -21.651 1.00 53.38 112 GLY A C 1
ATOM 903 O O . GLY A 1 112 ? 28.530 2.637 -21.426 1.00 53.38 112 GLY A O 1
ATOM 904 N N . LEU A 1 113 ? 26.371 2.636 -20.828 1.00 46.81 113 LEU A N 1
ATOM 905 C CA . LEU A 1 113 ? 26.562 1.972 -19.523 1.00 46.81 113 LEU A CA 1
ATOM 906 C C . LEU A 1 113 ? 26.055 0.519 -19.460 1.00 46.81 113 LEU A C 1
ATOM 908 O O . LEU A 1 113 ? 25.964 -0.056 -18.379 1.00 46.81 113 LEU A O 1
ATOM 912 N N . TYR A 1 114 ? 25.727 -0.096 -20.597 1.00 50.06 114 TYR A N 1
ATOM 913 C CA . TYR A 1 114 ? 25.276 -1.491 -20.642 1.00 50.06 114 TYR A CA 1
ATOM 914 C C . TYR A 1 114 ? 26.459 -2.448 -20.835 1.00 50.06 114 TYR A C 1
ATOM 916 O O . TYR A 1 114 ? 26.612 -3.035 -21.903 1.00 50.06 114 TYR A O 1
ATOM 924 N N . TYR A 1 115 ? 27.290 -2.606 -19.804 1.00 39.81 115 TYR A N 1
ATOM 925 C CA . TYR A 1 115 ? 28.211 -3.740 -19.697 1.00 39.81 115 TYR A CA 1
ATOM 926 C C . TYR A 1 115 ? 27.628 -4.725 -18.677 1.00 39.81 115 TYR A C 1
ATOM 928 O O . TYR A 1 115 ? 27.726 -4.504 -17.472 1.00 39.81 115 TYR A O 1
ATOM 936 N N . PHE A 1 116 ? 26.960 -5.760 -19.188 1.00 45.00 116 PHE A N 1
ATOM 937 C CA . PHE A 1 116 ? 26.774 -7.033 -18.491 1.00 45.00 116 PHE A CA 1
ATOM 938 C C . PHE A 1 116 ? 27.784 -8.020 -19.062 1.00 45.00 116 PHE A C 1
ATOM 940 O O . PHE A 1 116 ? 27.956 -7.992 -20.305 1.00 45.00 116 PHE A O 1
#

Foldseek 3Di:
DLDDLQVVLLVVLVLLLLQVLLVHQDDPVNSLVSCVVRHDPVVSPVVVVCVVVCVPVQADPRRHGPDNDRDDDDCDPSNLLAVVVVVPDPVVVVVPDDDDPPDPDHHPDDPDPPDD